Protein AF-M6UPW6-F1 (afdb_monomer)

Organism: NCBI:txid1049985

pLDDT: mean 77.5, std 8.31, range [57.5, 91.69]

Sequence (65 aa):
MEYCEKYKINPPTIKNTIELPILNTGWSDWRILNDCETDDRSYWIELTKDGKPVCLSFGDLLIER

Foldseek 3Di:
DVVCVVVVPDVVQFPDKDADDDDPPPDFWDWAWPPPVDPPCVPIDTDDDPNHTDTDGHPDIDGDD

Solvent-accessible surface area (backbone atoms only — not comparable to full-atom values): 4451 Å² total; per-residue (Å²): 112,72,64,34,66,75,67,71,47,62,70,92,53,50,79,52,76,61,80,79,80,89,62,96,73,90,64,59,73,46,74,50,60,53,90,51,101,57,90,59,68,90,70,52,50,65,49,62,56,96,92,36,77,48,67,41,48,87,89,57,81,56,74,49,112

Structure (mmCIF, N/CA/C/O backbone):
data_AF-M6UPW6-F1
#
_entry.id   AF-M6UPW6-F1
#
loop_
_atom_site.group_PDB
_atom_site.id
_atom_site.type_symbol
_atom_site.label_atom_id
_atom_site.label_alt_id
_atom_site.label_comp_id
_atom_site.label_asym_id
_atom_site.label_entity_id
_atom_site.label_seq_id
_atom_site.pdbx_PDB_ins_code
_atom_site.Cartn_x
_atom_site.Cartn_y
_atom_site.Cartn_z
_atom_site.occupancy
_atom_site.B_iso_or_equiv
_atom_site.auth_seq_id
_atom_site.auth_comp_id
_atom_site.auth_asym_id
_atom_site.auth_atom_id
_atom_site.pdbx_PDB_model_num
ATOM 1 N N . MET A 1 1 ? -18.286 -6.489 8.061 1.00 58.00 1 MET A N 1
ATOM 2 C CA . MET A 1 1 ? -18.864 -5.717 9.188 1.00 58.00 1 MET A CA 1
ATOM 3 C C . MET A 1 1 ? -17.962 -5.719 10.418 1.00 58.00 1 MET A C 1
ATOM 5 O O . MET A 1 1 ? -17.759 -4.649 10.970 1.00 58.00 1 MET A O 1
ATOM 9 N N . GLU A 1 2 ? -17.351 -6.847 10.790 1.00 67.50 2 GLU A N 1
ATOM 10 C CA . GLU A 1 2 ? -16.477 -6.975 11.977 1.00 67.50 2 GLU A CA 1
ATOM 11 C C . GLU A 1 2 ? -15.339 -5.927 12.064 1.00 67.50 2 GLU A C 1
ATOM 13 O O . GLU A 1 2 ? -15.075 -5.359 13.122 1.00 67.50 2 GLU A O 1
ATOM 18 N N . TYR A 1 3 ? -14.708 -5.574 10.939 1.00 68.12 3 TYR A N 1
ATOM 19 C CA . TYR A 1 3 ? -13.628 -4.575 10.908 1.00 68.12 3 TYR A CA 1
ATOM 20 C C . TYR A 1 3 ? -14.106 -3.142 11.188 1.00 68.12 3 TYR A C 1
ATOM 22 O O . TYR A 1 3 ? -13.371 -2.347 11.772 1.00 68.12 3 TYR A O 1
ATOM 30 N N . CYS A 1 4 ? -15.336 -2.799 10.792 1.00 71.25 4 CYS A N 1
ATOM 31 C CA . CYS A 1 4 ? -15.889 -1.465 11.032 1.00 71.25 4 CYS A CA 1
ATOM 32 C C . CYS A 1 4 ? -16.074 -1.218 12.531 1.00 71.25 4 CYS A C 1
ATOM 34 O O . CYS A 1 4 ? -15.715 -0.152 13.025 1.00 71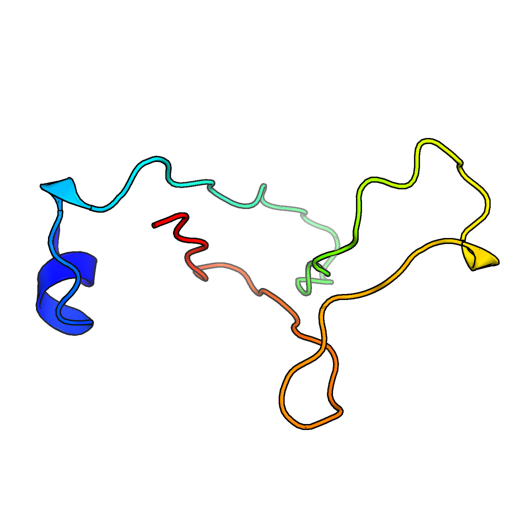.25 4 CYS A O 1
ATOM 36 N N . GLU A 1 5 ? -16.543 -2.230 13.261 1.00 77.56 5 GLU A N 1
ATOM 37 C CA . GLU A 1 5 ? -16.665 -2.181 14.719 1.00 77.56 5 GLU A CA 1
ATOM 38 C C . GLU A 1 5 ? -15.288 -2.132 15.390 1.00 77.56 5 GLU A C 1
ATOM 40 O O . GLU A 1 5 ? -15.026 -1.242 16.201 1.00 77.56 5 GLU A O 1
ATOM 45 N N . LYS A 1 6 ? -14.370 -3.024 14.990 1.00 78.44 6 LYS A N 1
ATOM 46 C CA . LYS A 1 6 ? -13.016 -3.110 15.558 1.00 78.44 6 LYS A CA 1
ATOM 47 C C . LYS A 1 6 ? -12.224 -1.806 15.424 1.00 78.44 6 LYS A C 1
ATOM 49 O O . LYS A 1 6 ? -11.572 -1.383 16.377 1.00 78.44 6 LYS A O 1
ATOM 54 N N . TYR A 1 7 ? -12.272 -1.168 14.255 1.00 75.69 7 TYR A N 1
ATOM 55 C CA . TYR A 1 7 ? -11.489 0.036 13.954 1.00 75.69 7 TYR A CA 1
ATOM 56 C C . TYR A 1 7 ? -12.306 1.334 14.028 1.00 75.69 7 TYR A C 1
ATOM 58 O O . TYR A 1 7 ? -11.801 2.394 13.656 1.00 75.69 7 TYR A O 1
ATOM 66 N N . LYS A 1 8 ? -13.552 1.273 14.525 1.00 80.00 8 LYS A N 1
ATOM 67 C CA . LYS A 1 8 ? -14.478 2.416 14.637 1.00 80.00 8 LYS A CA 1
ATOM 68 C C . LYS A 1 8 ? -14.644 3.181 13.317 1.00 80.00 8 LYS A C 1
ATOM 70 O O . LYS A 1 8 ? -14.669 4.412 13.291 1.00 80.00 8 LYS A O 1
ATOM 75 N N . ILE A 1 9 ? -14.717 2.447 12.212 1.00 76.75 9 ILE A N 1
ATOM 76 C CA . ILE A 1 9 ? -14.941 3.015 10.883 1.00 76.75 9 ILE A CA 1
ATOM 77 C C . ILE A 1 9 ? -16.448 3.118 10.673 1.00 76.75 9 ILE A C 1
ATOM 79 O O . ILE A 1 9 ? -17.162 2.136 10.860 1.00 76.75 9 ILE A O 1
ATOM 83 N N . ASN A 1 10 ? -16.930 4.291 10.269 1.00 77.44 10 ASN A N 1
ATOM 84 C CA . ASN A 1 10 ? -18.334 4.472 9.927 1.00 77.44 10 ASN A CA 1
ATOM 85 C C . ASN A 1 10 ? -18.595 3.866 8.530 1.00 77.44 10 ASN A C 1
ATOM 87 O O . ASN A 1 10 ? -18.033 4.364 7.556 1.00 77.44 10 ASN A O 1
ATOM 91 N N . PRO A 1 11 ? -19.420 2.813 8.380 1.00 72.00 11 PRO A N 1
ATOM 92 C CA . PRO A 1 11 ? -19.624 2.158 7.082 1.00 72.00 11 PRO A CA 1
ATOM 93 C C . PRO A 1 11 ? -20.073 3.091 5.937 1.00 72.00 11 PRO A C 1
ATOM 95 O O . PRO A 1 11 ? -19.541 2.956 4.840 1.00 72.00 11 PRO A O 1
ATOM 98 N N . PRO A 1 12 ? -20.966 4.082 6.157 1.00 77.81 12 PRO A N 1
ATOM 99 C CA . PRO A 1 12 ? -21.371 5.043 5.130 1.00 77.81 12 PRO A CA 1
ATOM 100 C C . PRO A 1 12 ? -20.239 5.936 4.606 1.00 77.81 12 PRO A C 1
ATOM 102 O O . PRO A 1 12 ? -20.425 6.585 3.584 1.00 77.81 12 PRO A O 1
ATOM 105 N N . THR A 1 13 ? -19.094 6.011 5.297 1.00 77.38 13 THR A N 1
ATOM 106 C CA . THR A 1 13 ? -17.929 6.800 4.854 1.00 77.38 13 THR A CA 1
ATOM 107 C C . THR A 1 13 ? -16.904 5.966 4.091 1.00 77.38 13 THR A C 1
ATOM 109 O O . THR A 1 13 ? -15.825 6.462 3.800 1.00 77.38 13 THR A O 1
ATOM 112 N N . ILE A 1 14 ? -17.179 4.686 3.830 1.00 75.69 14 ILE A N 1
ATOM 113 C CA . ILE A 1 14 ? -16.308 3.839 3.016 1.00 75.69 14 ILE A CA 1
ATOM 114 C C . ILE A 1 14 ? -16.800 3.939 1.579 1.00 75.69 14 ILE A C 1
ATOM 116 O O . ILE A 1 14 ? -17.849 3.394 1.241 1.00 75.69 14 ILE A O 1
ATOM 120 N N . LYS A 1 15 ? -16.041 4.631 0.728 1.00 79.62 15 LYS A N 1
ATOM 121 C CA . LYS A 1 15 ? -16.384 4.743 -0.693 1.00 79.62 15 LYS A CA 1
ATOM 1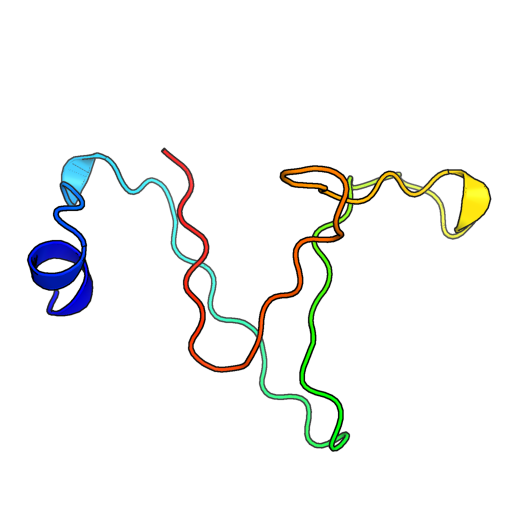22 C C . LYS A 1 15 ? -16.079 3.454 -1.453 1.00 79.62 15 LYS A C 1
ATOM 124 O O . LYS A 1 15 ? -16.850 3.057 -2.322 1.00 79.62 15 LYS A O 1
ATOM 129 N N . ASN A 1 16 ? -14.966 2.801 -1.120 1.00 77.81 16 ASN A N 1
ATOM 130 C CA . ASN A 1 16 ? -14.548 1.557 -1.753 1.00 77.81 16 ASN A CA 1
ATOM 131 C C . ASN A 1 16 ? -13.701 0.693 -0.804 1.00 77.81 16 ASN A C 1
ATOM 133 O O . ASN A 1 16 ? -13.102 1.194 0.149 1.00 77.81 16 ASN A O 1
ATOM 137 N N . THR A 1 17 ? -13.649 -0.611 -1.067 1.00 76.62 17 THR A N 1
ATOM 138 C CA . THR A 1 17 ? -12.759 -1.567 -0.395 1.00 76.62 17 THR A CA 1
ATOM 139 C C . THR A 1 17 ? -12.088 -2.417 -1.462 1.00 76.62 17 THR A C 1
ATOM 141 O O . THR A 1 17 ? -12.766 -2.977 -2.319 1.00 76.62 17 THR A O 1
ATOM 144 N N . ILE A 1 18 ? -10.760 -2.495 -1.415 1.00 77.12 18 ILE A N 1
ATOM 145 C CA . ILE A 1 18 ? -9.959 -3.235 -2.391 1.00 77.12 18 ILE A CA 1
ATOM 146 C C . ILE A 1 18 ? -9.313 -4.412 -1.672 1.00 77.12 18 ILE A C 1
ATOM 148 O O . ILE A 1 18 ? -8.612 -4.224 -0.679 1.00 77.12 18 ILE A O 1
ATOM 152 N N . GLU A 1 19 ? -9.557 -5.617 -2.178 1.00 75.75 19 GLU A N 1
ATOM 153 C CA . GLU A 1 19 ? -8.863 -6.821 -1.732 1.00 75.75 19 GLU A CA 1
ATOM 154 C C . GLU A 1 19 ? -7.584 -6.998 -2.556 1.00 75.75 19 GLU A C 1
ATOM 156 O O . GLU A 1 19 ? -7.611 -6.949 -3.789 1.00 75.75 19 GLU A O 1
ATOM 161 N N . LEU A 1 20 ? -6.449 -7.170 -1.874 1.00 75.88 20 LEU A N 1
ATOM 162 C CA . LEU A 1 20 ? -5.172 -7.417 -2.538 1.00 75.88 20 LEU A CA 1
ATOM 163 C C . LEU A 1 20 ? -5.147 -8.855 -3.071 1.00 75.88 20 LEU A C 1
ATOM 165 O O . LEU A 1 20 ? -5.495 -9.781 -2.334 1.00 75.88 20 LEU A O 1
ATOM 169 N N . PRO A 1 21 ? -4.724 -9.083 -4.325 1.00 73.19 21 PRO A N 1
ATOM 170 C CA . PRO A 1 21 ? -4.736 -10.422 -4.886 1.00 73.19 21 PRO A CA 1
ATOM 171 C C . PRO A 1 21 ? -3.687 -11.309 -4.205 1.00 73.19 21 PRO A C 1
ATOM 173 O O . PRO A 1 21 ? -2.606 -10.867 -3.811 1.00 73.19 21 PRO A O 1
ATOM 176 N N . ILE A 1 22 ? -3.999 -12.598 -4.085 1.00 71.31 22 ILE A N 1
ATOM 177 C CA . ILE A 1 22 ? -3.084 -13.580 -3.501 1.00 71.31 22 ILE A CA 1
ATOM 178 C C . ILE A 1 22 ? -2.008 -13.919 -4.535 1.00 71.31 22 ILE A C 1
ATOM 180 O O . ILE A 1 22 ? -2.282 -14.568 -5.545 1.00 71.31 22 ILE A O 1
ATOM 184 N N . LEU A 1 23 ? -0.771 -13.496 -4.274 1.00 66.69 23 LEU A N 1
ATOM 185 C CA . LEU A 1 23 ? 0.392 -13.871 -5.073 1.00 66.69 23 LEU A CA 1
ATOM 186 C C . LEU A 1 23 ? 1.127 -15.024 -4.378 1.00 66.69 23 LEU A C 1
ATOM 188 O O . LEU A 1 23 ? 1.706 -14.853 -3.309 1.00 66.69 23 LEU A O 1
ATOM 192 N N . ASN A 1 24 ? 1.135 -16.210 -4.995 1.00 65.75 24 ASN A N 1
ATOM 193 C CA . ASN A 1 24 ? 1.856 -17.402 -4.510 1.00 65.75 24 ASN A CA 1
ATOM 194 C C . ASN A 1 24 ? 3.382 -17.293 -4.728 1.00 65.75 24 ASN A C 1
ATOM 196 O O . ASN A 1 24 ? 4.034 -18.237 -5.167 1.00 65.75 24 ASN A O 1
ATOM 200 N N . THR A 1 25 ? 3.955 -16.118 -4.481 1.00 66.00 25 THR A N 1
ATOM 201 C CA . THR A 1 25 ? 5.366 -15.792 -4.735 1.00 66.00 25 THR A CA 1
ATOM 202 C C . THR A 1 25 ? 6.228 -15.898 -3.476 1.00 66.00 25 THR A C 1
ATOM 204 O O . THR A 1 25 ? 7.449 -15.793 -3.563 1.00 66.00 25 THR A O 1
ATOM 207 N N . GLY A 1 26 ? 5.616 -16.087 -2.300 1.00 61.34 26 GLY A N 1
ATOM 208 C CA . GLY A 1 26 ? 6.306 -16.056 -1.003 1.00 61.34 26 GLY A CA 1
ATOM 209 C C . GLY A 1 26 ? 6.729 -14.651 -0.554 1.00 61.34 26 GLY A C 1
ATOM 210 O O . GLY A 1 26 ? 7.332 -14.514 0.506 1.00 61.34 26 GLY A O 1
ATOM 211 N N . TRP A 1 27 ? 6.403 -13.620 -1.340 1.00 57.50 27 TRP A N 1
ATOM 212 C CA . TRP A 1 27 ? 6.610 -12.205 -1.038 1.00 57.50 27 TRP A CA 1
ATOM 213 C C . TRP A 1 27 ? 5.243 -11.535 -0.930 1.00 57.50 27 TRP A C 1
ATOM 215 O O . TRP A 1 27 ? 4.470 -11.554 -1.886 1.00 57.50 27 TRP A O 1
ATOM 225 N N . SER A 1 28 ? 4.935 -10.981 0.239 1.00 57.97 28 SER A N 1
ATOM 226 C CA . SER A 1 28 ? 3.575 -10.557 0.595 1.00 57.97 28 SER A CA 1
ATOM 227 C C . SER A 1 28 ? 3.392 -9.049 0.738 1.00 57.97 28 SER A C 1
ATOM 229 O O . SER A 1 28 ? 2.291 -8.633 1.081 1.00 57.97 28 SER A O 1
ATOM 231 N N . ASP A 1 29 ? 4.420 -8.244 0.467 1.00 71.38 29 ASP A N 1
ATOM 232 C CA . ASP A 1 29 ? 4.383 -6.810 0.751 1.00 71.38 29 ASP A CA 1
ATOM 233 C C . ASP A 1 29 ? 4.084 -6.004 -0.518 1.00 71.38 29 ASP A C 1
ATOM 235 O O . ASP A 1 29 ? 4.933 -5.802 -1.388 1.00 71.38 29 ASP A O 1
ATOM 239 N N . TRP A 1 30 ? 2.843 -5.545 -0.617 1.00 80.00 30 TRP A N 1
ATOM 240 C CA . TRP A 1 30 ? 2.369 -4.6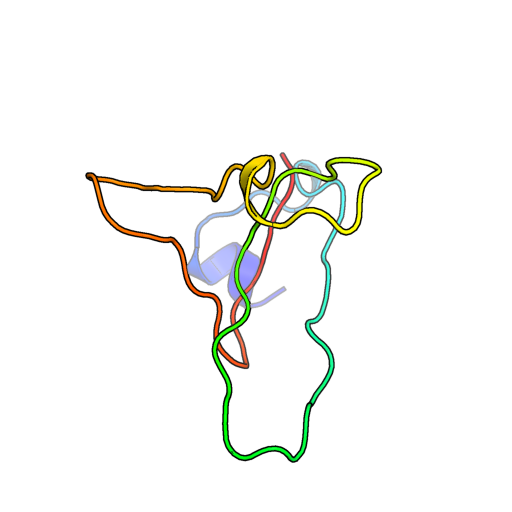11 -1.627 1.00 80.00 30 TRP A CA 1
ATOM 241 C C . TRP A 1 30 ? 2.778 -3.189 -1.254 1.00 80.00 30 TRP A C 1
ATOM 243 O O . TRP A 1 30 ? 2.698 -2.790 -0.094 1.00 80.00 30 TRP A O 1
ATOM 253 N N . ARG A 1 31 ? 3.192 -2.394 -2.240 1.00 84.25 31 ARG A N 1
ATOM 254 C CA . ARG A 1 31 ? 3.576 -0.989 -2.045 1.00 84.25 31 ARG A CA 1
ATOM 255 C C . ARG A 1 31 ? 2.502 -0.094 -2.641 1.00 84.25 31 ARG A C 1
ATOM 257 O O . ARG A 1 31 ? 1.987 -0.393 -3.716 1.00 84.25 31 ARG A O 1
ATOM 264 N N . ILE A 1 32 ? 2.184 1.003 -1.961 1.00 86.12 32 ILE A N 1
ATOM 265 C CA . ILE A 1 32 ? 1.267 2.015 -2.491 1.00 86.12 32 ILE A CA 1
ATOM 266 C C . ILE A 1 32 ? 2.102 3.066 -3.218 1.00 86.12 32 ILE A C 1
ATOM 268 O O . ILE A 1 32 ? 2.934 3.744 -2.612 1.00 86.12 32 ILE A O 1
ATOM 272 N N . LEU A 1 33 ? 1.875 3.19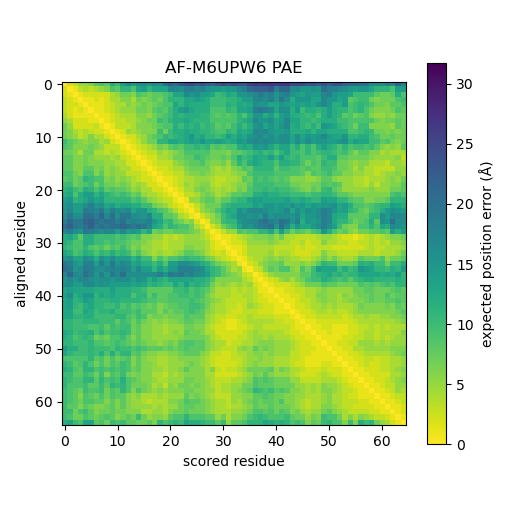4 -4.519 1.00 87.19 33 LEU A N 1
ATOM 273 C CA . LEU A 1 33 ? 2.601 4.095 -5.406 1.00 87.19 33 LEU A CA 1
ATOM 274 C C . LEU A 1 33 ? 1.602 5.040 -6.073 1.00 87.19 33 LEU A C 1
ATOM 276 O O . LEU A 1 33 ? 0.448 4.668 -6.290 1.00 87.19 33 LEU A O 1
ATOM 280 N N . ASN A 1 34 ? 2.039 6.256 -6.394 1.00 83.12 34 ASN A N 1
ATOM 281 C CA . ASN A 1 34 ? 1.284 7.101 -7.308 1.00 83.12 34 ASN A CA 1
ATOM 282 C C . ASN A 1 34 ? 1.239 6.434 -8.690 1.00 83.12 34 ASN A C 1
ATOM 284 O O . ASN A 1 34 ? 2.236 5.850 -9.122 1.00 83.12 34 ASN A O 1
ATOM 288 N N . ASP A 1 35 ? 0.101 6.547 -9.369 1.00 73.31 35 ASP A N 1
ATOM 289 C CA . ASP A 1 35 ? -0.059 6.102 -10.750 1.00 73.31 35 ASP A CA 1
ATOM 290 C C . ASP A 1 35 ? 0.666 7.095 -11.662 1.00 73.31 35 ASP A C 1
ATOM 292 O O . ASP A 1 35 ? 0.112 8.060 -12.188 1.00 73.31 35 ASP A O 1
ATOM 296 N N . CYS A 1 36 ? 1.982 6.942 -11.731 1.00 70.94 36 CYS A N 1
ATOM 297 C CA . CYS A 1 36 ? 2.785 7.613 -12.727 1.00 70.94 36 CYS A CA 1
ATOM 298 C C . CYS A 1 36 ? 2.622 6.775 -13.991 1.00 70.94 36 CYS A C 1
ATOM 300 O O . CYS A 1 36 ? 3.088 5.642 -13.994 1.00 70.94 36 CYS A O 1
ATOM 302 N N . GLU A 1 37 ? 1.964 7.313 -15.023 1.00 78.12 37 GLU A N 1
ATOM 303 C CA . GLU A 1 37 ? 1.679 6.691 -16.334 1.00 78.12 37 GLU A CA 1
ATOM 304 C C . GLU A 1 37 ? 2.963 6.347 -17.144 1.00 78.12 37 GLU A C 1
ATOM 306 O O . GLU A 1 37 ? 3.077 6.606 -18.341 1.00 78.12 37 GLU A O 1
ATOM 311 N N . THR A 1 38 ? 3.991 5.826 -16.478 1.00 81.12 38 THR A N 1
ATOM 312 C CA . THR A 1 38 ? 5.331 5.541 -16.969 1.00 81.12 38 THR A CA 1
ATOM 313 C C . THR A 1 38 ? 5.899 4.316 -16.258 1.00 81.12 38 THR A C 1
ATOM 315 O O . THR A 1 38 ? 5.826 4.178 -15.034 1.00 81.12 38 THR A O 1
ATOM 318 N N . ASP A 1 39 ? 6.549 3.450 -17.030 1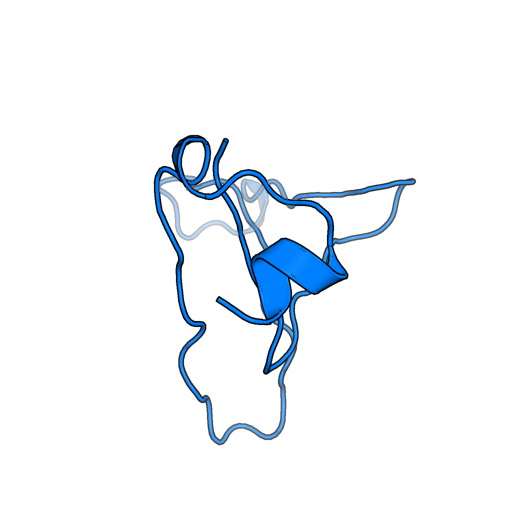.00 81.06 39 ASP A N 1
ATOM 319 C CA . ASP A 1 39 ? 7.294 2.301 -16.506 1.00 81.06 39 ASP A CA 1
ATOM 320 C C . ASP A 1 39 ? 8.660 2.699 -15.915 1.00 81.06 39 ASP A C 1
ATOM 322 O O . ASP A 1 39 ? 9.358 1.869 -15.320 1.00 81.06 39 ASP A O 1
ATOM 326 N N . ASP A 1 40 ? 9.067 3.965 -16.061 1.00 85.00 40 ASP A N 1
ATOM 327 C CA . ASP A 1 40 ? 10.287 4.470 -15.444 1.00 85.00 40 ASP A CA 1
ATOM 328 C C . ASP A 1 40 ? 10.086 4.675 -13.936 1.00 85.00 40 ASP A C 1
ATOM 330 O O . ASP A 1 40 ? 9.511 5.660 -13.463 1.00 85.00 40 ASP A O 1
ATOM 334 N N . ARG A 1 41 ? 10.639 3.727 -13.175 1.00 83.38 41 ARG A N 1
ATOM 335 C CA . ARG A 1 41 ? 10.573 3.672 -11.710 1.00 83.38 41 ARG A CA 1
ATOM 336 C C . ARG A 1 41 ? 11.152 4.893 -11.003 1.00 83.38 41 ARG A C 1
ATOM 338 O O . ARG A 1 41 ? 10.835 5.097 -9.836 1.00 83.38 41 ARG A O 1
ATOM 345 N N . SER A 1 42 ? 12.006 5.684 -11.653 1.00 84.88 42 SER A N 1
ATOM 346 C CA . SER A 1 42 ? 12.562 6.900 -11.046 1.00 84.88 42 SER A CA 1
ATOM 347 C C . SER A 1 42 ? 11.501 7.978 -10.802 1.00 84.88 42 SER A C 1
ATOM 349 O O . SER A 1 42 ? 11.679 8.823 -9.926 1.00 84.88 42 SER A O 1
ATOM 351 N N . TYR A 1 43 ? 10.380 7.912 -11.525 1.00 82.50 43 TYR A N 1
ATOM 352 C CA . TYR A 1 43 ? 9.245 8.815 -11.357 1.00 82.50 43 TYR A CA 1
ATOM 353 C C . TYR A 1 43 ? 8.232 8.328 -10.323 1.00 82.50 43 TYR A C 1
ATOM 355 O O . TYR A 1 43 ? 7.337 9.084 -9.953 1.00 82.50 43 TYR A O 1
ATOM 363 N N . TRP A 1 44 ? 8.350 7.088 -9.849 1.00 86.81 44 TRP A N 1
ATOM 364 C CA . TRP A 1 44 ? 7.370 6.513 -8.938 1.00 86.81 44 TRP A CA 1
ATOM 365 C C . TRP A 1 44 ? 7.507 7.137 -7.553 1.00 86.81 44 TRP A C 1
ATOM 367 O O . TRP A 1 44 ? 8.533 7.005 -6.885 1.00 86.81 44 TRP A O 1
ATOM 377 N N . ILE A 1 45 ? 6.445 7.803 -7.107 1.00 87.31 45 ILE A N 1
ATOM 378 C CA . ILE A 1 45 ? 6.374 8.380 -5.766 1.00 87.31 45 ILE A CA 1
ATOM 379 C C . ILE A 1 45 ? 5.638 7.396 -4.870 1.00 87.31 45 ILE A C 1
ATOM 381 O O . ILE A 1 45 ? 4.460 7.107 -5.075 1.00 87.31 45 ILE A O 1
ATOM 385 N N . GLU A 1 46 ? 6.336 6.886 -3.866 1.00 89.88 46 GLU A N 1
ATOM 386 C CA . GLU A 1 46 ? 5.765 5.950 -2.911 1.00 89.88 46 GLU A CA 1
ATOM 387 C C . GLU A 1 46 ? 5.130 6.646 -1.714 1.00 89.88 46 GLU A C 1
ATOM 389 O O . GLU A 1 46 ? 5.646 7.640 -1.192 1.00 89.88 46 GLU A O 1
ATOM 394 N N . LE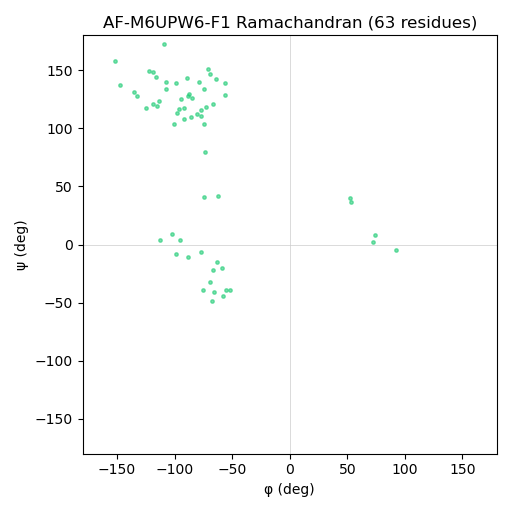U A 1 47 ? 4.018 6.081 -1.241 1.00 88.69 47 LEU A N 1
ATOM 395 C CA . LEU A 1 47 ? 3.390 6.526 -0.013 1.00 88.69 47 LEU A CA 1
ATOM 396 C C . LEU A 1 47 ? 4.296 6.222 1.184 1.00 88.69 47 LEU A C 1
ATOM 398 O O . LEU A 1 47 ? 4.607 5.069 1.493 1.00 88.69 47 LEU A O 1
ATOM 402 N N . THR A 1 48 ? 4.657 7.276 1.908 1.00 89.81 48 THR A N 1
ATOM 403 C CA . THR A 1 48 ? 5.416 7.173 3.153 1.00 89.81 48 THR A CA 1
ATOM 404 C C . THR A 1 48 ? 4.617 7.731 4.325 1.00 89.81 48 THR A C 1
ATOM 406 O O . THR A 1 48 ? 3.820 8.660 4.182 1.00 89.81 48 THR A O 1
ATOM 409 N N . LYS A 1 49 ? 4.837 7.159 5.507 1.00 86.38 49 LYS A N 1
ATOM 410 C CA . LYS A 1 49 ? 4.309 7.638 6.783 1.00 86.38 49 LYS A CA 1
ATOM 411 C C . LYS A 1 49 ? 5.429 7.602 7.812 1.00 86.38 49 LYS A C 1
ATOM 413 O O . LYS A 1 49 ? 6.153 6.615 7.901 1.00 86.38 49 LYS A O 1
ATOM 418 N N . ASP A 1 50 ? 5.607 8.696 8.547 1.00 91.69 50 ASP A N 1
ATOM 419 C CA . ASP A 1 50 ? 6.688 8.846 9.533 1.00 91.69 50 ASP A CA 1
ATOM 420 C C . ASP A 1 50 ? 8.086 8.549 8.941 1.00 91.69 50 ASP A C 1
ATOM 422 O O . ASP A 1 50 ? 8.951 7.951 9.582 1.00 91.69 50 ASP A O 1
ATOM 426 N N . GLY A 1 51 ? 8.292 8.931 7.673 1.00 89.94 51 GLY A N 1
ATOM 427 C CA . GLY A 1 51 ? 9.543 8.720 6.937 1.00 89.94 51 GLY A CA 1
ATOM 428 C C . GLY A 1 51 ? 9.805 7.276 6.493 1.00 89.94 51 GLY A C 1
ATOM 429 O O . GLY A 1 51 ? 10.896 6.989 6.007 1.00 89.94 51 GLY A O 1
ATOM 430 N N . LYS A 1 52 ? 8.836 6.364 6.649 1.00 88.31 52 LYS A N 1
ATOM 431 C CA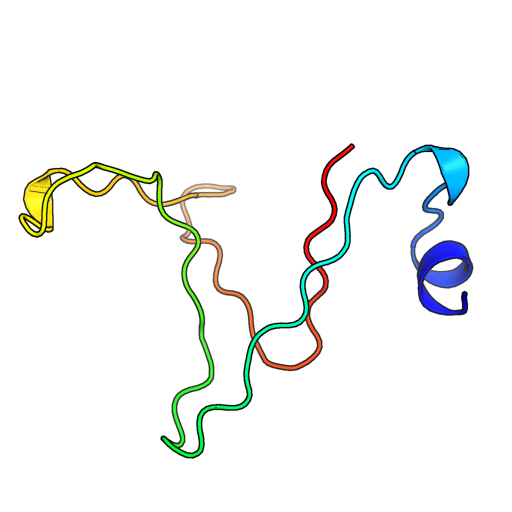 . LYS A 1 52 ? 8.948 4.959 6.235 1.00 88.31 52 LYS A CA 1
ATOM 432 C C . LYS A 1 52 ? 7.936 4.616 5.139 1.00 88.31 52 LYS A C 1
ATOM 434 O O . LYS A 1 52 ? 6.816 5.126 5.187 1.00 88.31 52 LYS A O 1
ATOM 439 N N . PRO A 1 53 ? 8.295 3.748 4.178 1.00 87.31 53 PRO A N 1
ATOM 440 C CA . PRO A 1 53 ? 7.345 3.211 3.212 1.00 87.31 53 PRO A CA 1
ATOM 441 C C . PRO A 1 53 ? 6.161 2.516 3.881 1.00 87.31 53 PRO A C 1
ATOM 443 O O . PRO A 1 53 ? 6.340 1.782 4.856 1.00 87.31 53 PRO A O 1
ATOM 446 N N . VAL A 1 54 ? 4.960 2.736 3.349 1.00 88.19 54 VAL A N 1
ATOM 447 C CA . VAL A 1 54 ? 3.778 1.963 3.735 1.00 88.19 54 VAL A CA 1
ATOM 448 C C . VAL A 1 54 ? 3.738 0.693 2.888 1.00 88.19 54 VAL A C 1
ATOM 450 O O . VAL A 1 54 ? 3.477 0.750 1.686 1.00 88.19 54 VAL A O 1
ATOM 453 N N . CYS A 1 55 ? 3.982 -0.446 3.532 1.00 85.06 55 CYS A N 1
ATOM 454 C CA . CYS A 1 55 ? 3.793 -1.769 2.947 1.00 85.06 55 CYS A CA 1
ATOM 455 C C . CYS A 1 55 ? 2.454 -2.345 3.414 1.00 85.06 55 CYS A C 1
ATOM 457 O O . CYS A 1 55 ? 2.109 -2.203 4.588 1.00 85.06 55 CYS A O 1
ATOM 459 N N . LEU A 1 56 ? 1.724 -2.989 2.508 1.00 84.44 56 LEU A N 1
ATOM 460 C CA . LEU A 1 56 ? 0.510 -3.737 2.812 1.00 84.44 56 LEU A CA 1
ATOM 461 C C . LEU A 1 56 ? 0.795 -5.232 2.703 1.00 84.44 56 LEU A C 1
ATOM 463 O O . LEU A 1 56 ? 1.366 -5.678 1.712 1.00 84.44 56 LEU A O 1
ATOM 467 N N . SER A 1 57 ? 0.347 -6.007 3.675 1.00 78.56 57 SER A N 1
ATOM 468 C CA . SER A 1 57 ? 0.445 -7.461 3.678 1.00 78.56 57 SER A CA 1
ATOM 469 C C . SER A 1 57 ? -0.926 -8.115 3.475 1.00 78.56 57 SER A C 1
ATOM 471 O O . SER A 1 57 ? -1.972 -7.462 3.455 1.00 78.56 57 SER A O 1
ATOM 473 N N . PHE A 1 58 ? -0.941 -9.439 3.307 1.00 73.94 58 PHE A N 1
ATOM 474 C CA . PHE A 1 58 ? -2.194 -10.187 3.219 1.00 73.94 58 PHE A CA 1
ATOM 475 C C . PHE A 1 58 ? -3.071 -9.949 4.461 1.00 73.94 58 PHE A C 1
ATOM 477 O O . PHE A 1 58 ? -2.618 -10.122 5.592 1.00 73.94 58 PHE A O 1
ATOM 484 N N . GLY A 1 59 ? -4.337 -9.588 4.231 1.00 74.31 59 GLY A N 1
ATOM 485 C CA . GLY A 1 59 ? -5.304 -9.258 5.281 1.00 74.31 59 GLY A CA 1
ATOM 486 C C . GLY A 1 59 ? -5.384 -7.771 5.644 1.00 74.31 59 GLY A C 1
ATOM 487 O O . GLY A 1 59 ? -6.265 -7.400 6.423 1.00 74.31 59 GLY A O 1
ATOM 488 N N . ASP A 1 60 ? -4.527 -6.918 5.075 1.00 78.62 60 ASP A N 1
ATOM 489 C CA . ASP A 1 60 ? -4.645 -5.470 5.242 1.00 78.62 60 ASP A CA 1
ATOM 490 C C . ASP A 1 60 ? -5.847 -4.899 4.477 1.00 78.62 60 ASP A C 1
ATOM 492 O O . ASP A 1 60 ? -6.273 -5.419 3.445 1.00 78.62 60 ASP A O 1
ATOM 496 N N . LEU A 1 61 ? -6.398 -3.797 4.996 1.00 75.88 61 LEU A N 1
ATOM 497 C CA . LEU A 1 61 ? -7.556 -3.107 4.428 1.00 75.88 61 LEU A CA 1
ATOM 498 C C . LEU A 1 61 ? -7.183 -1.677 4.032 1.00 75.88 61 LEU A C 1
ATOM 500 O O . LEU A 1 61 ? -6.824 -0.865 4.888 1.00 75.88 61 LEU A O 1
ATOM 504 N N . LEU A 1 62 ? -7.341 -1.352 2.747 1.00 77.00 62 LEU A N 1
ATOM 505 C CA . LEU A 1 62 ? -7.256 0.017 2.241 1.00 77.00 62 LEU A CA 1
ATOM 506 C C . LEU A 1 62 ? -8.659 0.632 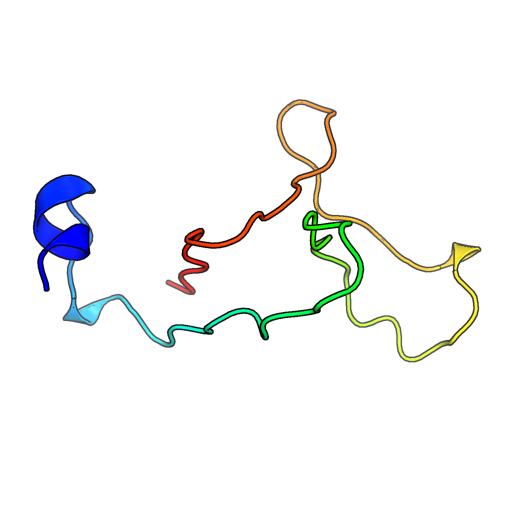2.175 1.00 77.00 62 LEU A C 1
ATOM 508 O O . LEU A 1 62 ? -9.563 0.065 1.561 1.00 77.00 62 LEU A O 1
ATOM 512 N N . ILE A 1 63 ? -8.839 1.790 2.813 1.00 73.88 63 ILE A N 1
ATOM 513 C CA . ILE A 1 63 ? -10.131 2.483 2.900 1.00 73.88 63 ILE A CA 1
ATOM 514 C C . ILE A 1 63 ? -9.975 3.904 2.366 1.00 73.88 63 ILE A C 1
ATOM 516 O O . ILE A 1 63 ? -9.252 4.713 2.949 1.00 73.88 63 ILE A O 1
ATOM 520 N 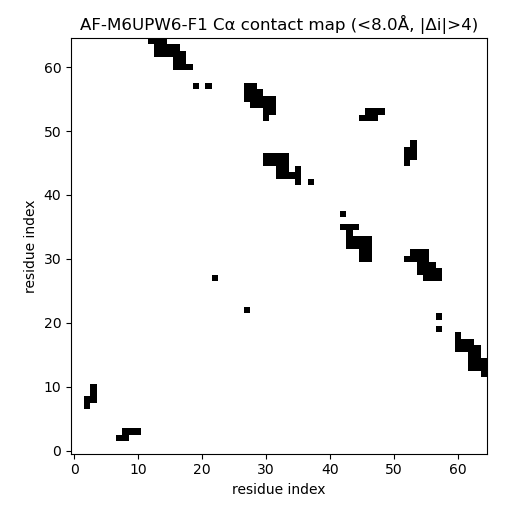N . GLU A 1 64 ? -10.697 4.207 1.290 1.00 69.50 64 GLU A N 1
ATOM 521 C CA . GLU A 1 64 ? -10.897 5.570 0.791 1.00 69.50 64 GLU A CA 1
ATOM 522 C C . GLU A 1 64 ? -12.074 6.206 1.553 1.00 69.50 64 GLU A C 1
ATOM 524 O O . GLU A 1 64 ? -13.158 5.613 1.625 1.00 69.50 64 GLU A O 1
ATOM 529 N N . ARG A 1 65 ? -11.837 7.382 2.149 1.00 63.19 65 ARG A N 1
ATOM 530 C CA . ARG A 1 65 ? -12.842 8.191 2.855 1.00 63.19 65 ARG A CA 1
ATOM 531 C C . ARG A 1 65 ? -13.256 9.394 2.027 1.00 63.19 65 ARG A C 1
ATOM 533 O O . ARG A 1 65 ? -12.365 9.948 1.348 1.00 63.19 65 ARG A O 1
#

Mean predicted aligned error: 7.92 Å

Radius of gyration: 14.33 Å; Cα contacts (8 Å, |Δi|>4): 65; chains: 1; bounding box: 34×26×32 Å

Secondary structure (DSSP, 8-state):
-HHHHHTT--GGG--EEEPPP--TTS---EE-B---SSS-GGGPPBPEETTEE-EE-TT--EEE-